Protein AF-A0A2E0XEQ2-F1 (afdb_monomer_lite)

Secondary structure (DSSP, 8-state):
-HHHHHHHS-S-EEEEEEETT--HHHHHHHHHHHHHHHHHHHHTTEEE--BGGGGG-HHHHHHHHT--TTEEEEEEEEEEE------

Foldseek 3Di:
DVVVVVVQAPDAKDWDKDFPVDDPVVVVVSVVVVVVVQVVLVVVQWHKDWAQVVLVPFVVCCVVVVDDPRMGTRTIIGTHHDPPPDD

pLDDT: mean 78.88, std 14.14, range [45.44, 94.06]

Structure (mmCIF, N/CA/C/O backbone):
data_AF-A0A2E0XEQ2-F1
#
_entry.id   AF-A0A2E0XEQ2-F1
#
loop_
_atom_site.group_PDB
_atom_site.id
_atom_site.type_symbol
_atom_site.label_atom_id
_atom_site.label_alt_id
_atom_site.label_comp_id
_atom_site.label_asym_id
_atom_site.label_entity_id
_atom_site.label_seq_id
_atom_site.pdbx_PDB_ins_code
_atom_site.Cartn_x
_atom_site.Cartn_y
_atom_site.Cartn_z
_atom_site.occupancy
_atom_site.B_iso_or_equiv
_atom_site.auth_seq_id
_atom_site.auth_comp_id
_atom_site.auth_asym_id
_atom_site.auth_atom_id
_atom_site.pdbx_PDB_model_num
ATOM 1 N N . MET A 1 1 ? 1.414 19.196 -2.972 1.00 54.09 1 MET A N 1
ATOM 2 C CA . MET A 1 1 ? 1.324 17.752 -2.647 1.00 54.09 1 MET A CA 1
ATOM 3 C C . MET A 1 1 ? 0.503 16.950 -3.653 1.00 54.09 1 MET A C 1
ATOM 5 O O . MET A 1 1 ? 1.051 16.003 -4.187 1.00 54.09 1 MET A O 1
ATOM 9 N N . ALA A 1 2 ? -0.748 17.314 -3.978 1.00 53.53 2 ALA A N 1
ATOM 10 C CA . ALA A 1 2 ? -1.539 16.601 -5.001 1.00 53.53 2 ALA A CA 1
ATOM 11 C C . ALA A 1 2 ? -0.904 16.632 -6.414 1.00 53.53 2 ALA A C 1
ATOM 13 O O . ALA A 1 2 ? -0.895 15.618 -7.106 1.00 53.53 2 ALA A O 1
ATOM 14 N N . GLN A 1 3 ? -0.300 17.761 -6.812 1.00 54.03 3 GLN A N 1
ATOM 15 C CA . GLN A 1 3 ? 0.484 17.866 -8.054 1.00 54.03 3 GLN A CA 1
ATOM 16 C C . GLN A 1 3 ? 1.776 17.026 -8.019 1.00 54.03 3 GLN A C 1
ATOM 18 O O . GLN A 1 3 ? 2.053 16.309 -8.976 1.00 54.03 3 GLN A O 1
ATOM 23 N N . GLU A 1 4 ? 2.525 17.039 -6.910 1.00 56.62 4 GLU A N 1
ATOM 24 C CA . GLU A 1 4 ? 3.717 16.192 -6.700 1.00 56.62 4 GLU A CA 1
ATOM 25 C C . GLU A 1 4 ? 3.374 14.701 -6.813 1.00 56.62 4 GLU A C 1
ATOM 27 O O . GLU A 1 4 ? 4.053 13.942 -7.496 1.00 56.62 4 GLU A O 1
ATOM 32 N N . LEU A 1 5 ? 2.255 14.311 -6.199 1.00 56.03 5 LEU A N 1
ATOM 33 C CA . LEU A 1 5 ? 1.644 12.994 -6.315 1.00 56.03 5 LEU A CA 1
ATOM 34 C C . LEU A 1 5 ? 1.340 12.664 -7.774 1.00 56.03 5 LEU A C 1
ATOM 36 O O . LEU A 1 5 ? 1.792 11.644 -8.266 1.00 56.03 5 LEU A O 1
ATOM 40 N N . SER A 1 6 ? 0.661 13.541 -8.515 1.00 54.91 6 SER A N 1
ATOM 41 C CA . SER A 1 6 ? 0.381 13.289 -9.936 1.00 54.91 6 SER A CA 1
ATOM 42 C C . SER A 1 6 ? 1.644 13.170 -10.805 1.00 54.91 6 SER A C 1
ATOM 44 O O . SER A 1 6 ? 1.640 12.402 -11.764 1.00 54.91 6 SER A O 1
ATOM 46 N N . ARG A 1 7 ? 2.727 13.877 -10.446 1.00 56.97 7 ARG A N 1
ATOM 47 C CA . ARG A 1 7 ? 3.998 13.932 -11.187 1.00 56.97 7 ARG A CA 1
ATOM 48 C C . ARG A 1 7 ? 4.924 12.750 -10.882 1.00 56.97 7 ARG A C 1
ATOM 50 O O . ARG A 1 7 ? 5.554 12.227 -11.793 1.00 56.97 7 ARG A O 1
ATOM 57 N N . LEU A 1 8 ? 4.985 12.313 -9.623 1.00 55.31 8 LEU A N 1
ATOM 58 C CA . LEU A 1 8 ? 5.735 11.128 -9.188 1.00 55.31 8 LEU A CA 1
ATOM 59 C C . LEU A 1 8 ? 5.024 9.820 -9.580 1.00 55.31 8 LEU A C 1
ATOM 61 O O . LEU A 1 8 ? 5.658 8.776 -9.678 1.00 55.31 8 LEU A O 1
ATOM 65 N N . TRP A 1 9 ? 3.714 9.878 -9.835 1.00 54.84 9 TRP A N 1
ATOM 66 C CA . TRP A 1 9 ? 2.861 8.729 -10.127 1.00 54.84 9 TRP A CA 1
ATOM 67 C C . TRP A 1 9 ? 2.455 8.690 -11.608 1.00 54.84 9 TRP A C 1
ATOM 69 O O . TRP A 1 9 ? 1.274 8.817 -11.929 1.00 54.84 9 TRP A O 1
ATOM 79 N N . GLY A 1 10 ? 3.414 8.533 -12.524 1.00 52.19 10 GLY A N 1
ATOM 80 C CA . GLY A 1 10 ? 3.165 8.278 -13.956 1.00 52.19 10 GLY A CA 1
ATOM 81 C C . GLY A 1 10 ? 2.625 6.864 -14.260 1.00 52.19 10 GLY A C 1
ATOM 82 O O . GLY A 1 10 ? 2.205 6.156 -13.351 1.00 52.19 10 GLY A O 1
ATOM 83 N N . ALA A 1 11 ? 2.643 6.446 -15.535 1.00 48.69 11 ALA A N 1
ATOM 84 C CA . ALA A 1 11 ? 1.901 5.315 -16.138 1.00 48.69 11 ALA A CA 1
ATOM 85 C C . ALA A 1 11 ? 2.064 3.893 -15.531 1.00 48.69 11 ALA A C 1
ATOM 87 O O . ALA A 1 11 ? 1.332 2.991 -15.927 1.00 48.69 11 ALA A O 1
ATOM 88 N N . GLY A 1 12 ? 2.956 3.674 -14.561 1.00 58.28 12 GLY A N 1
ATOM 89 C CA . GLY A 1 12 ? 3.114 2.400 -13.846 1.00 58.28 12 GLY A CA 1
ATOM 90 C C . GLY A 1 12 ? 2.868 2.571 -12.348 1.00 58.28 12 GLY A C 1
ATOM 91 O O . GLY A 1 12 ? 3.816 2.781 -11.593 1.00 58.28 12 GLY A O 1
ATOM 92 N N . ARG A 1 13 ? 1.600 2.524 -11.921 1.00 72.50 13 ARG A N 1
ATOM 93 C CA . ARG A 1 13 ? 1.173 2.784 -10.533 1.00 72.50 13 ARG A CA 1
ATOM 94 C C . ARG A 1 13 ? 0.855 1.477 -9.811 1.00 72.50 13 ARG A C 1
ATOM 96 O O . ARG A 1 13 ? -0.043 0.764 -10.251 1.00 72.50 13 ARG A O 1
ATOM 103 N N . ILE A 1 14 ? 1.509 1.203 -8.680 1.00 76.19 14 ILE A N 1
ATOM 104 C CA . ILE A 1 14 ? 1.085 0.137 -7.760 1.00 76.19 14 ILE A CA 1
ATOM 105 C C . ILE A 1 14 ? 0.790 0.766 -6.396 1.00 76.19 14 ILE A C 1
ATOM 107 O O . ILE A 1 14 ? 1.638 1.431 -5.797 1.00 76.19 14 ILE A O 1
ATOM 111 N N . ALA A 1 15 ? -0.439 0.573 -5.920 1.00 84.94 15 ALA A N 1
ATOM 112 C CA . ALA A 1 15 ? -0.865 0.924 -4.571 1.00 84.94 15 ALA A CA 1
ATOM 113 C C . ALA A 1 15 ? -1.196 -0.365 -3.820 1.00 84.94 15 ALA A C 1
ATOM 115 O O . ALA A 1 15 ? -1.957 -1.195 -4.320 1.00 84.94 15 ALA A O 1
ATOM 116 N N . VAL A 1 16 ? -0.626 -0.525 -2.628 1.00 89.25 16 VAL A N 1
ATOM 117 C CA . VAL A 1 16 ? -0.860 -1.695 -1.782 1.00 89.25 16 VAL A CA 1
ATOM 118 C C . VAL A 1 16 ? -1.828 -1.304 -0.677 1.00 89.25 16 VAL A C 1
ATOM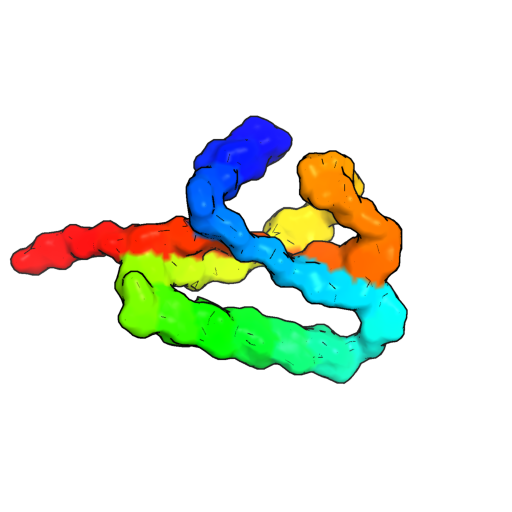 120 O O . VAL A 1 16 ? -1.569 -0.382 0.101 1.00 89.25 16 VAL A O 1
ATOM 123 N N . LEU A 1 17 ? -2.960 -1.999 -0.640 1.00 91.38 17 LEU A N 1
ATOM 124 C CA . LEU A 1 17 ? -4.076 -1.734 0.259 1.00 91.38 17 LEU A CA 1
ATOM 125 C C . LEU A 1 17 ? -4.294 -2.947 1.158 1.00 91.38 17 LEU A C 1
ATOM 127 O O . LEU A 1 17 ? -4.122 -4.087 0.726 1.00 91.38 17 LEU A O 1
ATOM 131 N N . ILE A 1 18 ? -4.696 -2.694 2.395 1.00 93.62 18 ILE A N 1
ATOM 132 C CA . ILE A 1 18 ? -5.097 -3.724 3.350 1.00 93.62 18 ILE A CA 1
ATOM 133 C C . ILE A 1 18 ? -6.462 -3.361 3.923 1.00 93.62 18 ILE A C 1
ATOM 135 O O . ILE A 1 18 ? -6.761 -2.181 4.113 1.00 93.62 18 ILE A O 1
ATOM 139 N N . ASP A 1 19 ? -7.301 -4.356 4.188 1.00 93.81 19 ASP A N 1
ATOM 140 C CA . ASP A 1 19 ? -8.562 -4.117 4.884 1.00 93.81 19 ASP A CA 1
ATOM 141 C C . ASP A 1 19 ? -8.301 -3.748 6.355 1.00 93.81 19 ASP A C 1
ATOM 143 O O . ASP A 1 19 ? -7.486 -4.375 7.038 1.00 93.81 19 ASP A O 1
ATOM 147 N N . ALA A 1 20 ? -8.989 -2.719 6.844 1.00 89.19 20 ALA A N 1
ATOM 148 C CA . ALA A 1 20 ? -8.859 -2.183 8.192 1.00 89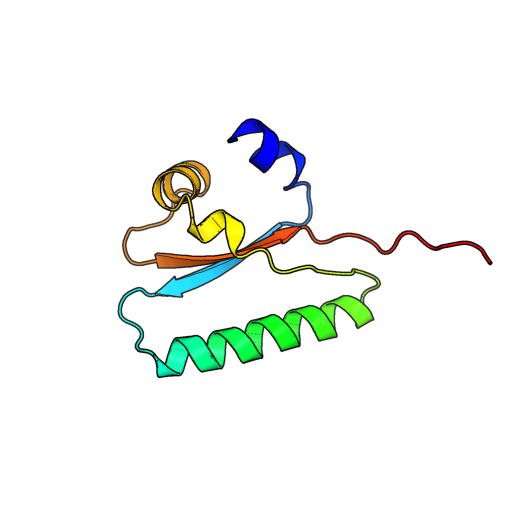.19 20 ALA A CA 1
ATOM 149 C C . ALA A 1 20 ? -9.242 -3.194 9.286 1.00 89.19 20 ALA A C 1
ATOM 151 O O . ALA A 1 20 ? -8.802 -3.050 10.430 1.00 89.19 20 ALA A O 1
ATOM 152 N N . VAL A 1 21 ? -10.039 -4.222 8.966 1.00 92.56 21 VAL A N 1
ATOM 153 C CA . VAL A 1 21 ? -10.421 -5.261 9.939 1.00 92.56 21 VAL A CA 1
ATOM 154 C C . VAL A 1 21 ? -9.287 -6.251 10.223 1.00 92.56 21 VAL A C 1
ATOM 156 O O . VAL A 1 21 ? -9.319 -6.954 11.243 1.00 92.56 21 VAL A O 1
ATOM 159 N N . LEU A 1 22 ? -8.281 -6.303 9.344 1.00 90.75 22 LEU A N 1
ATOM 160 C CA . LEU A 1 22 ? -7.174 -7.244 9.437 1.00 90.75 22 LEU A CA 1
ATOM 161 C C . LEU A 1 22 ? -6.242 -6.908 10.608 1.00 90.75 22 LEU A C 1
ATOM 163 O O . LEU A 1 22 ? -5.995 -5.754 10.965 1.00 90.75 22 LEU A O 1
ATOM 167 N N . LYS A 1 23 ? -5.742 -7.961 11.258 1.00 88.00 23 LYS A N 1
ATOM 168 C CA . LYS A 1 23 ? -4.954 -7.867 12.495 1.00 88.00 23 LYS A CA 1
ATOM 169 C C . LYS A 1 23 ? -3.457 -7.825 12.194 1.00 88.00 23 LYS A C 1
ATOM 171 O O . LYS A 1 23 ? -3.026 -7.980 11.059 1.00 88.00 23 LYS A O 1
ATOM 176 N N . LYS A 1 24 ? -2.645 -7.654 13.244 1.00 84.00 24 LYS A N 1
ATOM 177 C CA . LYS A 1 24 ? -1.177 -7.522 13.159 1.00 84.00 24 LYS A CA 1
ATOM 178 C C . LYS A 1 24 ? -0.489 -8.623 12.338 1.00 84.00 24 LYS A C 1
ATOM 180 O O . LYS A 1 24 ? 0.485 -8.322 11.665 1.00 84.00 24 LYS A O 1
ATOM 185 N N . GLY A 1 25 ? -0.999 -9.860 12.358 1.00 89.06 25 GLY A N 1
ATOM 186 C CA . GLY A 1 25 ? -0.463 -10.950 11.528 1.00 89.06 25 GLY A CA 1
ATOM 187 C C . GLY A 1 25 ? -0.476 -10.606 10.036 1.00 89.06 25 GLY A C 1
ATOM 188 O O . GLY A 1 25 ? 0.547 -10.693 9.372 1.00 89.06 25 GLY A O 1
ATOM 189 N N . SER A 1 26 ? -1.582 -10.047 9.548 1.00 91.31 26 SER A N 1
ATOM 190 C CA . SER A 1 26 ? -1.726 -9.645 8.148 1.00 91.31 26 SER A CA 1
ATOM 191 C C . SER A 1 26 ? -0.795 -8.496 7.744 1.00 91.31 26 SER A C 1
ATOM 193 O O . SER A 1 26 ? -0.470 -8.359 6.571 1.00 91.31 26 SER A O 1
ATOM 195 N N . TRP A 1 27 ? -0.332 -7.678 8.697 1.00 89.62 27 TRP A N 1
ATOM 196 C CA . TRP A 1 27 ? 0.682 -6.652 8.426 1.00 89.62 27 TRP A CA 1
ATOM 197 C C . TRP A 1 27 ? 2.063 -7.264 8.174 1.00 89.62 27 TRP A C 1
ATOM 199 O O . TRP A 1 27 ? 2.805 -6.759 7.332 1.00 89.62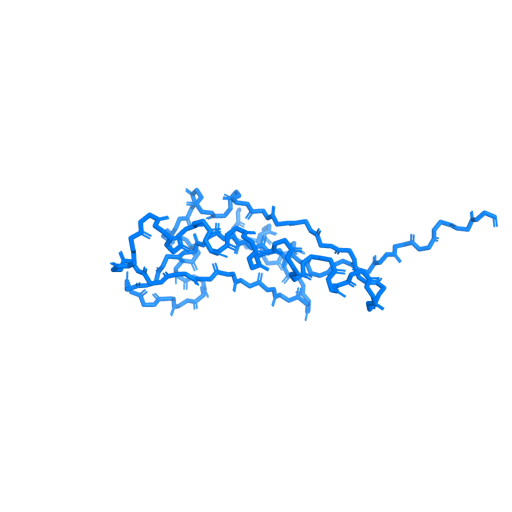 27 TRP A O 1
ATOM 209 N N . LEU A 1 28 ? 2.396 -8.357 8.868 1.00 92.44 28 LEU A N 1
ATOM 210 C CA . LEU A 1 28 ? 3.626 -9.109 8.621 1.00 92.44 28 LEU A CA 1
ATOM 211 C C . LEU A 1 28 ? 3.583 -9.760 7.233 1.00 92.44 28 LEU A C 1
ATOM 213 O O . LEU A 1 28 ? 4.516 -9.584 6.447 1.00 92.44 28 LEU A O 1
ATOM 217 N N . ASP A 1 29 ? 2.472 -10.429 6.915 1.00 93.06 29 ASP A N 1
ATOM 218 C CA . ASP A 1 29 ? 2.253 -11.062 5.609 1.00 93.06 29 ASP A CA 1
ATOM 219 C C . ASP A 1 29 ? 2.343 -10.031 4.478 1.00 93.06 29 ASP A C 1
ATOM 221 O O . ASP A 1 29 ? 2.964 -10.274 3.442 1.00 93.06 29 ASP A O 1
ATOM 225 N N . MET A 1 30 ? 1.791 -8.836 4.705 1.00 92.31 30 MET A N 1
ATOM 226 C CA . MET A 1 30 ? 1.858 -7.738 3.747 1.00 92.31 30 MET A CA 1
ATOM 227 C C . MET A 1 30 ? 3.296 -7.271 3.496 1.00 92.31 30 MET A C 1
ATOM 229 O O . MET A 1 30 ? 3.663 -7.002 2.353 1.00 92.31 30 MET A O 1
ATOM 233 N N . GLY A 1 31 ? 4.134 -7.208 4.533 1.00 91.12 31 GLY A N 1
ATOM 234 C CA . GLY A 1 31 ? 5.555 -6.888 4.378 1.00 91.12 31 GLY A CA 1
ATOM 235 C C . GLY A 1 31 ? 6.291 -7.911 3.507 1.00 91.12 31 GLY A C 1
ATOM 236 O O . GLY A 1 31 ? 7.028 -7.533 2.594 1.00 91.12 31 GLY A O 1
ATOM 237 N N . MET A 1 32 ? 6.038 -9.204 3.735 1.00 94.06 32 MET A N 1
ATOM 238 C CA . MET A 1 32 ? 6.602 -10.283 2.914 1.00 94.06 32 MET A CA 1
ATOM 239 C C .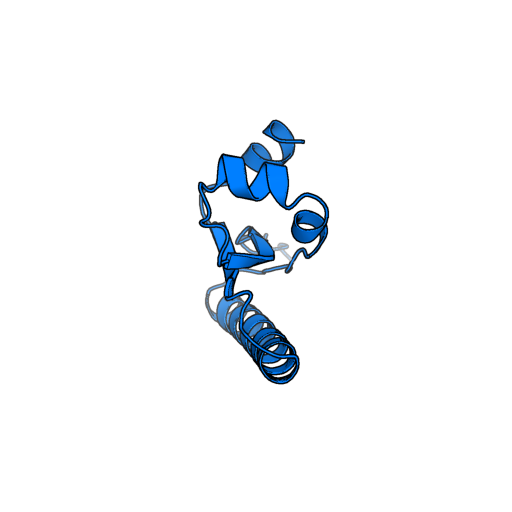 MET A 1 32 ? 6.107 -10.210 1.465 1.00 94.06 32 MET A C 1
ATOM 241 O O . MET A 1 32 ? 6.895 -10.347 0.528 1.00 94.06 32 MET A O 1
ATOM 245 N N . PHE A 1 33 ? 4.815 -9.936 1.269 1.00 92.25 33 PHE A N 1
ATOM 246 C CA . PHE A 1 33 ? 4.222 -9.763 -0.053 1.00 92.25 33 PHE A CA 1
ATOM 247 C C . PHE A 1 33 ? 4.866 -8.602 -0.820 1.00 92.25 33 PHE A C 1
ATOM 249 O O . PHE A 1 33 ? 5.301 -8.788 -1.956 1.00 92.25 33 PHE A O 1
ATOM 256 N N . ILE A 1 34 ? 4.996 -7.430 -0.189 1.00 91.31 34 ILE A N 1
ATOM 257 C CA . ILE A 1 34 ? 5.632 -6.249 -0.789 1.00 91.31 34 ILE A CA 1
ATOM 258 C C . ILE A 1 34 ? 7.052 -6.580 -1.255 1.00 91.31 34 ILE A C 1
ATOM 260 O O . ILE A 1 34 ? 7.396 -6.312 -2.407 1.00 91.31 34 ILE A O 1
ATOM 264 N N . GLN A 1 35 ? 7.854 -7.216 -0.398 1.00 91.31 35 GLN A N 1
ATOM 265 C CA . GLN A 1 35 ? 9.224 -7.591 -0.740 1.00 91.31 35 GLN A CA 1
ATOM 266 C C . GLN A 1 35 ? 9.277 -8.571 -1.923 1.00 91.31 35 GLN A C 1
ATOM 268 O O . GLN A 1 35 ? 10.121 -8.420 -2.809 1.00 91.31 35 GLN A O 1
ATOM 273 N N . ASN A 1 36 ? 8.367 -9.545 -1.981 1.00 92.62 36 ASN A N 1
ATOM 274 C CA . ASN A 1 36 ? 8.294 -10.484 -3.100 1.00 92.62 36 ASN A CA 1
ATOM 275 C C . ASN A 1 36 ? 7.958 -9.779 -4.419 1.00 92.62 36 ASN A C 1
ATOM 277 O O . ASN A 1 36 ? 8.579 -10.075 -5.440 1.00 92.62 36 ASN A O 1
ATOM 281 N N . VAL A 1 37 ? 7.036 -8.811 -4.405 1.00 88.38 37 VAL A N 1
ATOM 282 C CA . VAL A 1 37 ? 6.714 -8.018 -5.602 1.00 88.38 37 VAL A CA 1
ATOM 283 C C . VAL A 1 37 ? 7.917 -7.182 -6.045 1.00 88.38 37 VAL A C 1
ATOM 285 O O . VAL A 1 37 ? 8.213 -7.131 -7.239 1.00 88.38 37 VAL A O 1
ATOM 288 N N . MET A 1 38 ? 8.661 -6.587 -5.106 1.00 87.56 38 MET A N 1
ATOM 289 C CA . MET A 1 38 ? 9.887 -5.854 -5.436 1.00 87.56 38 MET A CA 1
ATOM 290 C C . MET A 1 38 ? 10.925 -6.754 -6.110 1.00 87.56 38 MET A C 1
ATOM 292 O O . MET A 1 38 ? 11.509 -6.374 -7.122 1.00 87.56 38 MET A O 1
ATOM 296 N N . LEU A 1 39 ? 11.148 -7.958 -5.576 1.00 89.19 39 LEU A N 1
ATOM 297 C CA . LEU A 1 39 ? 12.088 -8.921 -6.153 1.00 89.19 39 LEU A CA 1
ATOM 298 C C . LEU A 1 39 ? 11.640 -9.392 -7.541 1.00 89.19 39 LEU A C 1
ATOM 300 O O . LEU A 1 39 ? 12.465 -9.449 -8.452 1.00 89.19 39 LEU A O 1
ATOM 304 N N . ALA A 1 40 ? 10.345 -9.667 -7.723 1.00 87.50 40 ALA A N 1
ATOM 305 C CA . ALA A 1 40 ? 9.780 -10.065 -9.011 1.00 87.50 40 ALA A CA 1
ATOM 306 C C . ALA A 1 40 ? 9.934 -8.966 -10.074 1.00 87.50 40 ALA A C 1
ATOM 308 O O . ALA A 1 40 ? 10.308 -9.256 -11.211 1.00 87.50 40 ALA A O 1
ATOM 309 N N . SER A 1 41 ? 9.736 -7.699 -9.692 1.00 83.12 41 SER A N 1
ATOM 310 C CA . SER A 1 41 ? 9.908 -6.545 -10.583 1.00 83.12 41 SER A CA 1
ATOM 311 C C . SER A 1 41 ? 11.324 -6.451 -11.166 1.00 83.12 41 SER A C 1
ATOM 313 O O . SER A 1 41 ? 11.503 -6.049 -12.317 1.00 83.12 41 SER A O 1
ATOM 315 N N . ARG A 1 42 ? 12.352 -6.885 -10.422 1.00 83.00 42 ARG A N 1
ATOM 316 C CA . ARG A 1 42 ? 13.737 -6.884 -10.929 1.00 83.00 42 ARG A CA 1
ATOM 317 C C . ARG A 1 42 ? 13.905 -7.807 -12.136 1.00 83.00 42 ARG A C 1
ATOM 319 O O . ARG A 1 42 ? 14.694 -7.497 -13.026 1.00 83.00 42 ARG A O 1
ATOM 326 N N . GLY A 1 43 ? 13.148 -8.906 -12.188 1.00 82.44 43 GLY A N 1
ATOM 327 C CA . GLY A 1 43 ? 13.135 -9.838 -13.317 1.00 82.44 43 GLY A CA 1
ATOM 328 C C . GLY A 1 43 ? 12.553 -9.240 -14.601 1.00 82.44 43 GLY A C 1
ATOM 329 O O . GLY A 1 43 ? 12.924 -9.671 -15.688 1.00 82.44 43 GLY A O 1
ATOM 330 N N . SER A 1 44 ? 11.704 -8.212 -14.495 1.00 78.25 44 SER A N 1
ATOM 331 C CA . SER A 1 44 ? 11.133 -7.491 -15.641 1.00 78.25 44 SER A CA 1
ATOM 332 C C . SER A 1 44 ? 11.920 -6.233 -16.032 1.00 78.25 44 SER A C 1
ATOM 334 O O . SER A 1 44 ? 11.449 -5.448 -16.851 1.00 78.25 44 SER A O 1
ATOM 336 N N . GLY A 1 45 ? 13.106 -6.005 -15.452 1.00 75.38 45 GLY A N 1
ATOM 337 C CA . GLY A 1 45 ? 13.934 -4.824 -15.736 1.00 75.38 45 GLY A CA 1
ATOM 338 C C . GLY A 1 45 ? 13.452 -3.527 -15.069 1.00 75.38 45 GLY A C 1
ATOM 339 O O . GLY A 1 45 ? 13.973 -2.447 -15.368 1.00 75.38 45 GLY A O 1
ATOM 340 N N . SER A 1 46 ? 12.485 -3.617 -14.153 1.00 76.00 46 SER A N 1
ATOM 341 C CA . SER A 1 46 ? 11.963 -2.480 -13.391 1.00 76.00 46 SER A CA 1
ATOM 342 C C . SER A 1 46 ? 12.461 -2.530 -11.948 1.00 76.00 46 SER A C 1
ATOM 344 O O . SER A 1 46 ? 12.401 -3.564 -11.286 1.00 76.00 46 SER A O 1
ATOM 346 N N . GLU A 1 47 ? 12.919 -1.399 -11.431 1.00 79.06 47 GLU A N 1
ATOM 347 C CA . GLU A 1 47 ? 13.238 -1.243 -10.015 1.00 79.06 47 GLU A CA 1
ATOM 348 C C . GLU A 1 47 ? 12.060 -0.558 -9.312 1.00 79.06 47 GLU A C 1
ATOM 350 O O . GLU A 1 47 ? 11.388 0.320 -9.862 1.00 79.06 47 GLU A O 1
ATOM 355 N N . THR A 1 48 ? 11.801 -0.969 -8.076 1.00 79.38 48 THR A N 1
ATOM 356 C CA . THR A 1 48 ? 10.701 -0.444 -7.260 1.00 79.38 48 THR A CA 1
ATOM 357 C C . THR A 1 48 ? 11.229 -0.033 -5.899 1.00 79.38 48 THR A C 1
ATOM 359 O O . THR A 1 48 ? 12.037 -0.747 -5.308 1.00 79.38 48 THR A O 1
ATOM 362 N N . CYS A 1 49 ? 10.727 1.080 -5.373 1.00 81.62 49 CYS A N 1
ATOM 363 C CA . CYS A 1 49 ? 11.006 1.533 -4.016 1.00 81.62 49 CYS A CA 1
ATOM 364 C C . CYS A 1 49 ? 9.666 1.778 -3.311 1.00 81.62 49 CYS A C 1
ATOM 366 O O . CYS A 1 49 ? 9.000 2.758 -3.651 1.00 81.62 49 CYS A O 1
ATOM 368 N N . PRO A 1 50 ? 9.221 0.904 -2.389 1.00 84.56 50 PRO A N 1
ATOM 369 C CA . PRO A 1 50 ? 7.984 1.111 -1.651 1.00 84.56 50 PRO A CA 1
ATOM 370 C C . PRO A 1 50 ? 8.086 2.349 -0.768 1.00 84.56 50 PRO A C 1
ATOM 372 O O . PRO A 1 50 ? 8.965 2.458 0.086 1.00 84.56 50 PRO A O 1
ATOM 375 N N . GLN A 1 51 ? 7.153 3.282 -0.945 1.00 84.75 51 GLN A N 1
ATOM 376 C CA . GLN A 1 51 ? 7.110 4.522 -0.183 1.00 84.75 51 GLN A CA 1
ATOM 377 C C . GLN A 1 51 ? 5.917 4.496 0.772 1.00 84.75 51 GLN A C 1
ATOM 379 O O . GLN A 1 51 ? 4.760 4.655 0.377 1.00 84.75 51 GLN A O 1
ATOM 384 N N . ALA A 1 52 ? 6.208 4.333 2.063 1.00 85.12 52 ALA A N 1
ATOM 385 C CA . ALA A 1 52 ? 5.218 4.476 3.132 1.00 85.12 52 ALA A CA 1
ATOM 386 C C . ALA A 1 52 ? 4.863 5.949 3.420 1.00 85.12 52 ALA A C 1
ATOM 388 O O . ALA A 1 52 ? 3.921 6.229 4.154 1.00 85.12 52 ALA A O 1
ATOM 389 N N . SER A 1 53 ? 5.576 6.916 2.828 1.00 82.25 53 SER A N 1
ATOM 390 C CA . SER A 1 53 ? 5.336 8.354 3.027 1.00 82.25 53 SER A CA 1
ATOM 391 C C . SER A 1 53 ? 3.915 8.795 2.662 1.00 82.25 53 SER A C 1
ATOM 393 O O . SER A 1 53 ? 3.418 9.775 3.206 1.00 82.25 53 SER A O 1
ATOM 395 N N . LEU A 1 54 ? 3.223 8.048 1.800 1.00 77.56 54 LEU A N 1
ATOM 396 C CA . LEU A 1 54 ? 1.831 8.315 1.434 1.00 77.56 54 LEU A CA 1
ATOM 397 C C . LEU A 1 54 ? 0.821 7.945 2.507 1.00 77.56 54 LEU A C 1
ATOM 399 O O . LEU A 1 54 ? -0.232 8.576 2.592 1.00 77.56 54 LEU A O 1
ATOM 403 N N . ALA A 1 55 ? 1.157 6.978 3.357 1.00 83.00 55 ALA A N 1
ATOM 404 C CA . ALA A 1 55 ? 0.331 6.630 4.502 1.00 83.00 55 ALA A CA 1
ATOM 405 C C . ALA A 1 55 ? 0.260 7.777 5.530 1.00 83.00 55 ALA A C 1
ATOM 407 O O . ALA A 1 55 ? -0.643 7.785 6.359 1.00 83.00 55 ALA A O 1
ATOM 408 N N . GLN A 1 56 ? 1.149 8.782 5.448 1.00 84.25 56 GLN A N 1
ATOM 409 C CA . GLN A 1 56 ? 1.095 9.988 6.287 1.00 84.25 56 GLN A CA 1
ATOM 410 C C . GLN A 1 56 ? -0.037 10.952 5.889 1.00 84.25 56 GLN A C 1
ATOM 412 O O . GLN A 1 56 ? -0.426 11.798 6.690 1.00 84.25 56 GLN A O 1
ATOM 417 N N . TYR A 1 57 ? -0.601 10.818 4.681 1.00 86.25 57 TYR A N 1
ATOM 418 C CA . TYR A 1 57 ? -1.671 11.686 4.172 1.00 86.25 57 TYR A CA 1
ATOM 419 C C . TYR A 1 57 ? -2.915 10.889 3.739 1.00 86.25 57 TYR A C 1
ATOM 421 O O . TYR A 1 57 ? -3.373 11.016 2.597 1.00 86.25 57 TYR A O 1
ATOM 429 N N . PRO A 1 58 ? -3.506 10.076 4.635 1.00 81.94 58 PRO A N 1
ATOM 430 C CA . PRO A 1 58 ? -4.526 9.094 4.273 1.00 81.94 58 PRO A CA 1
ATOM 431 C C . PRO A 1 58 ? -5.798 9.734 3.703 1.00 81.94 58 PRO A C 1
ATOM 433 O O . PRO A 1 58 ? -6.370 9.196 2.760 1.00 81.94 58 PRO A O 1
ATOM 436 N N . GLY A 1 59 ? -6.215 10.905 4.200 1.00 86.06 59 GLY A N 1
ATOM 437 C CA . GLY A 1 59 ? -7.404 11.606 3.695 1.00 86.06 59 GLY A CA 1
ATOM 438 C C . GLY A 1 59 ? -7.256 12.094 2.250 1.00 86.06 59 GLY A C 1
ATOM 439 O O . GLY A 1 59 ? -8.156 11.912 1.431 1.00 86.06 59 GLY A O 1
ATOM 440 N N . ILE A 1 60 ? -6.088 12.645 1.909 1.00 85.69 60 ILE A N 1
ATOM 441 C CA . ILE A 1 60 ? -5.803 13.152 0.558 1.00 85.69 60 ILE A CA 1
ATOM 442 C C . ILE A 1 60 ? -5.690 11.989 -0.424 1.00 85.69 60 ILE A C 1
ATOM 444 O O . ILE A 1 60 ? -6.282 12.031 -1.503 1.00 85.69 60 ILE A O 1
ATOM 448 N N . VAL A 1 61 ? -4.984 10.921 -0.041 1.00 83.75 61 VAL A N 1
ATOM 449 C CA . VAL A 1 61 ? -4.888 9.715 -0.872 1.00 83.75 61 VAL A CA 1
ATOM 450 C C . VAL A 1 61 ? -6.265 9.093 -1.090 1.00 83.75 61 VAL A C 1
ATOM 452 O O . VAL A 1 61 ? -6.608 8.757 -2.223 1.00 83.75 61 VAL A O 1
ATOM 455 N N . ARG A 1 62 ? -7.080 8.994 -0.035 1.00 87.00 62 ARG A N 1
ATOM 456 C CA . ARG A 1 62 ? -8.448 8.472 -0.102 1.00 87.00 62 ARG A CA 1
ATOM 457 C C . ARG A 1 62 ? -9.317 9.264 -1.077 1.00 87.00 62 ARG A C 1
ATOM 459 O O . ARG A 1 62 ? -10.005 8.647 -1.884 1.00 87.00 62 ARG A O 1
ATOM 466 N N . GLN A 1 63 ? -9.257 10.596 -1.050 1.00 87.25 63 GLN A N 1
ATOM 467 C CA . GLN A 1 63 ? -9.998 11.439 -1.996 1.00 87.25 63 GLN A CA 1
ATOM 468 C C . GLN A 1 63 ? -9.536 11.242 -3.444 1.00 87.25 63 GLN A C 1
ATOM 470 O O . GLN A 1 63 ? -10.368 11.092 -4.337 1.00 87.25 63 GLN A O 1
ATOM 475 N N . ILE A 1 64 ? -8.220 11.214 -3.684 1.00 84.62 64 ILE A N 1
ATOM 476 C CA . ILE A 1 64 ? -7.654 11.098 -5.038 1.00 84.62 64 ILE A CA 1
ATOM 477 C C . ILE A 1 64 ? -7.936 9.718 -5.643 1.00 84.62 64 ILE A C 1
ATOM 479 O O . ILE A 1 64 ? -8.335 9.622 -6.802 1.00 84.62 64 ILE A O 1
ATOM 483 N N . LEU A 1 65 ? -7.736 8.652 -4.864 1.00 82.44 65 LEU A N 1
ATOM 484 C CA . LEU A 1 65 ? -7.907 7.266 -5.309 1.00 82.44 65 LEU A CA 1
ATOM 485 C C . LEU A 1 65 ? -9.338 6.739 -5.117 1.00 82.44 65 LEU A C 1
ATOM 487 O O . LEU A 1 65 ? -9.614 5.607 -5.501 1.00 82.44 65 LEU A O 1
ATOM 491 N N . ARG A 1 66 ? -10.243 7.549 -4.546 1.00 87.62 66 ARG A N 1
ATOM 492 C CA . ARG A 1 66 ? -11.642 7.196 -4.240 1.00 87.62 66 ARG A CA 1
ATOM 493 C C . ARG A 1 66 ? -11.763 5.895 -3.436 1.00 87.62 66 ARG A C 1
ATOM 495 O O . ARG A 1 66 ? -12.570 5.026 -3.756 1.00 87.62 66 ARG A O 1
ATOM 502 N N . LEU A 1 67 ? -10.931 5.750 -2.404 1.00 87.25 67 LEU A N 1
ATOM 503 C CA . LEU A 1 67 ? -10.881 4.529 -1.596 1.00 87.25 67 LEU A CA 1
ATOM 504 C C . LEU A 1 67 ? -12.062 4.460 -0.606 1.00 87.25 67 LEU A C 1
ATOM 506 O O . LEU A 1 67 ? -12.362 5.470 0.037 1.00 87.25 67 LEU A O 1
ATOM 510 N N . PRO A 1 68 ? -12.681 3.281 -0.406 1.00 91.56 68 PRO A N 1
ATOM 511 C CA . PRO A 1 68 ? -13.693 3.059 0.629 1.00 91.56 68 PRO A CA 1
ATOM 512 C C . PRO A 1 68 ? -13.063 3.002 2.024 1.00 91.56 68 PRO A C 1
ATOM 514 O O . PRO A 1 68 ? -11.922 2.553 2.167 1.00 91.56 68 PRO A O 1
ATOM 517 N N . ASP A 1 69 ? -13.783 3.448 3.057 1.00 89.25 69 ASP A N 1
ATOM 518 C CA . ASP A 1 69 ? -13.261 3.595 4.431 1.00 89.25 69 ASP A CA 1
ATOM 519 C C . ASP A 1 69 ? -12.727 2.300 5.052 1.00 89.25 69 ASP A C 1
ATOM 521 O O . ASP A 1 69 ? -11.858 2.346 5.921 1.00 89.25 69 ASP A O 1
ATOM 525 N N . SER A 1 70 ? -13.166 1.150 4.540 1.00 92.12 70 SER A N 1
ATOM 526 C CA . SER A 1 70 ? -12.665 -0.171 4.919 1.00 92.12 70 SER A CA 1
ATOM 527 C C . SER A 1 70 ? -11.221 -0.441 4.497 1.00 92.12 70 SER A C 1
ATOM 529 O O . SER A 1 70 ? -10.605 -1.351 5.036 1.00 92.12 70 SER A O 1
ATOM 531 N N . LEU A 1 71 ? -10.651 0.317 3.556 1.00 91.56 71 LEU A N 1
ATOM 532 C CA . LEU A 1 71 ? -9.289 0.096 3.072 1.00 91.56 71 LEU A CA 1
ATOM 533 C C . LEU A 1 71 ? -8.306 1.110 3.649 1.00 91.56 71 LEU A C 1
ATOM 535 O O . LEU A 1 71 ? -8.553 2.320 3.664 1.00 91.56 71 LEU A O 1
ATOM 539 N N . LEU A 1 72 ? -7.149 0.598 4.055 1.00 90.12 72 LEU A N 1
ATOM 540 C CA . LEU A 1 72 ? -5.983 1.357 4.474 1.00 90.12 72 LEU A CA 1
ATOM 541 C C . LEU A 1 72 ? -4.905 1.264 3.395 1.00 90.12 72 LEU A C 1
ATOM 543 O O . LEU A 1 72 ? -4.602 0.182 2.893 1.00 90.12 72 LEU A O 1
ATOM 547 N N . LEU A 1 73 ? -4.299 2.401 3.057 1.00 89.38 73 LEU A N 1
ATOM 548 C CA . LEU A 1 73 ? -3.115 2.427 2.206 1.00 89.38 73 LEU A CA 1
ATOM 549 C C . LEU A 1 73 ? -1.893 2.027 3.037 1.00 89.38 73 LEU A C 1
ATOM 551 O O . LEU A 1 73 ? -1.544 2.719 3.992 1.00 89.38 73 LEU A O 1
ATOM 555 N N . VAL A 1 74 ? -1.222 0.949 2.637 1.00 89.19 74 VAL A N 1
ATOM 556 C CA . VAL A 1 74 ? 0.018 0.489 3.274 1.00 89.19 74 VAL A CA 1
ATOM 557 C C . VAL A 1 74 ? 1.207 1.243 2.695 1.00 89.19 74 VAL A C 1
ATOM 559 O O . VAL A 1 74 ? 1.959 1.901 3.409 1.00 89.19 74 VAL A O 1
ATOM 562 N N . CYS A 1 75 ? 1.373 1.165 1.378 1.00 88.19 75 CYS A N 1
ATOM 563 C CA . CYS A 1 75 ? 2.423 1.876 0.671 1.00 88.19 75 CYS A CA 1
ATOM 564 C C . CYS A 1 75 ? 2.038 2.096 -0.786 1.00 88.19 75 CYS A C 1
ATOM 566 O O . CYS A 1 75 ? 1.088 1.513 -1.318 1.00 88.19 75 CYS A O 1
ATOM 568 N N . GLY A 1 76 ? 2.808 2.963 -1.420 1.00 83.94 76 GLY A N 1
ATOM 569 C CA . GLY A 1 76 ? 2.692 3.252 -2.826 1.00 83.94 76 GLY A CA 1
ATOM 570 C C . GLY A 1 76 ? 4.050 3.254 -3.493 1.00 83.94 76 GLY A C 1
ATOM 571 O O . GLY A 1 76 ? 5.026 3.650 -2.856 1.00 83.94 76 GLY A O 1
ATOM 572 N N . TRP A 1 77 ? 4.127 2.851 -4.759 1.00 80.75 77 TRP A N 1
ATOM 573 C CA . TRP A 1 77 ? 5.346 3.081 -5.522 1.00 80.75 77 TRP A CA 1
ATOM 574 C C . TRP A 1 77 ? 5.104 3.305 -7.014 1.00 80.75 77 TRP A C 1
ATOM 576 O O . TRP A 1 77 ? 4.208 2.697 -7.615 1.00 80.75 77 TRP A O 1
ATOM 586 N N . PRO A 1 78 ? 5.944 4.146 -7.637 1.00 66.75 78 PRO A N 1
ATOM 587 C CA . PRO A 1 78 ? 6.095 4.147 -9.078 1.00 66.75 78 PRO A CA 1
ATOM 588 C C . PRO A 1 78 ? 6.902 2.919 -9.521 1.00 66.75 78 PRO A C 1
ATOM 590 O O . PRO A 1 78 ? 7.883 2.534 -8.881 1.00 66.75 78 PRO A O 1
ATOM 593 N N . SER A 1 79 ? 6.508 2.307 -10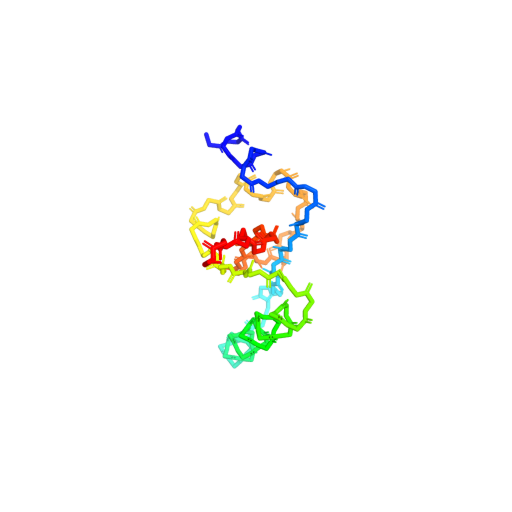.636 1.00 64.25 79 SER A N 1
ATOM 594 C CA . SER A 1 79 ? 7.394 1.414 -11.385 1.00 64.25 79 SER A CA 1
ATOM 595 C C . SER A 1 79 ? 8.420 2.274 -12.123 1.00 64.25 79 SER A C 1
ATOM 597 O O . SER A 1 79 ? 8.055 3.076 -12.987 1.00 64.25 79 SER A O 1
ATOM 599 N N . VAL A 1 80 ? 9.698 2.156 -11.758 1.00 64.25 80 VAL A N 1
ATOM 600 C CA . VAL A 1 80 ? 10.783 2.902 -12.401 1.00 64.25 80 VAL A CA 1
ATOM 601 C C . VAL A 1 80 ? 11.563 1.937 -13.283 1.00 64.25 80 VAL A C 1
ATOM 603 O O . VAL A 1 80 ? 12.043 0.901 -12.829 1.00 64.25 80 VAL A O 1
ATOM 606 N N . HIS A 1 81 ? 11.697 2.261 -14.568 1.00 63.34 81 HIS A N 1
ATOM 607 C CA . HIS A 1 81 ? 12.580 1.496 -15.443 1.00 63.34 81 HIS A CA 1
ATOM 608 C C . HIS A 1 81 ? 14.022 1.745 -15.028 1.00 63.34 81 HIS A C 1
ATOM 610 O O . HIS A 1 81 ? 14.415 2.887 -14.769 1.00 63.34 81 HIS A O 1
ATOM 616 N N . ARG A 1 82 ? 14.820 0.678 -14.971 1.00 61.72 82 ARG A N 1
ATOM 617 C CA . ARG A 1 82 ? 16.248 0.819 -14.719 1.00 61.72 82 ARG A CA 1
ATOM 618 C C . ARG A 1 82 ? 16.852 1.700 -15.816 1.00 61.72 82 ARG A C 1
ATOM 620 O O . ARG A 1 82 ? 16.825 1.336 -16.989 1.00 61.72 82 ARG A O 1
ATOM 627 N N . ILE A 1 83 ? 17.428 2.838 -15.432 1.00 58.25 83 ILE A N 1
ATOM 628 C CA . ILE A 1 83 ? 18.289 3.613 -16.326 1.00 58.25 83 ILE A CA 1
ATOM 629 C C . ILE A 1 83 ? 19.552 2.774 -16.508 1.00 58.25 83 ILE A C 1
ATOM 631 O O . ILE A 1 83 ? 20.300 2.563 -15.552 1.00 58.25 83 ILE A O 1
ATOM 635 N N . ALA A 1 84 ? 19.751 2.223 -17.704 1.00 56.59 84 ALA A N 1
ATOM 636 C CA . ALA A 1 84 ? 20.967 1.498 -18.031 1.00 56.59 84 ALA A CA 1
ATOM 637 C C . ALA A 1 84 ? 22.150 2.466 -17.907 1.00 56.59 84 ALA A C 1
ATOM 639 O O . ALA A 1 84 ? 22.339 3.342 -18.746 1.00 56.59 84 ALA A O 1
ATOM 640 N N . THR A 1 85 ? 22.939 2.339 -16.841 1.00 53.59 85 THR A N 1
ATOM 641 C CA . THR A 1 85 ? 24.250 2.978 -16.778 1.00 53.59 85 THR A CA 1
ATOM 642 C C . THR A 1 85 ? 25.126 2.261 -17.797 1.00 53.59 85 THR A C 1
ATOM 644 O O . THR A 1 85 ? 25.546 1.129 -17.547 1.00 53.59 85 THR A O 1
ATOM 647 N N . THR A 1 86 ? 25.348 2.876 -18.957 1.00 47.69 86 THR A N 1
ATOM 648 C CA . THR A 1 86 ? 26.400 2.469 -19.894 1.00 47.69 86 THR A CA 1
ATOM 649 C C . THR A 1 86 ? 27.718 2.430 -19.129 1.00 47.69 86 THR A C 1
ATOM 651 O O . THR A 1 86 ? 28.182 3.465 -18.649 1.00 47.69 86 THR A O 1
ATOM 654 N N . ARG A 1 87 ? 28.263 1.225 -18.951 1.00 45.44 87 ARG A N 1
ATOM 655 C CA . ARG A 1 87 ? 29.701 1.043 -18.766 1.00 45.44 87 ARG A CA 1
ATOM 656 C C . ARG A 1 87 ? 30.355 1.002 -20.133 1.00 45.44 87 ARG A C 1
ATOM 658 O O . ARG A 1 87 ? 29.707 0.446 -21.048 1.00 45.44 87 ARG A O 1
#

Sequence (87 aa):
MAQELSRLWGAGRIAVLIDAVLKKGSWLDMGMFIQNVMLASRGSGSETCPQASLAQYPGIVRQILRLPDSLLLVCGWPSVHRIATTR

Radius of gyration: 14.33 Å; chains: 1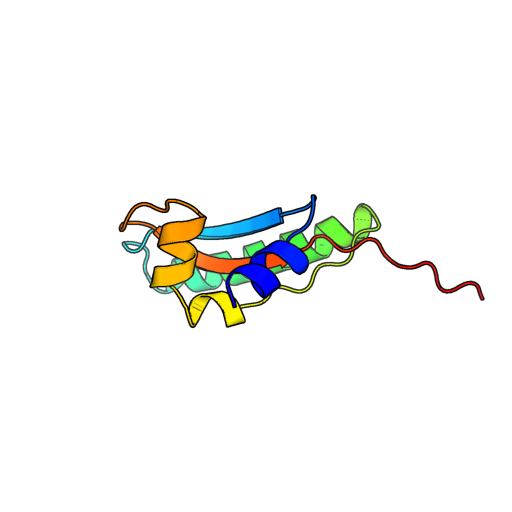; bounding box: 43×29×33 Å